Protein AF-A0A349HFU6-F1 (afdb_monomer)

Solvent-accessible surface area (backbone atoms only — not comparable to full-atom values): 7652 Å² total; per-residue (Å²): 133,83,81,82,82,76,76,79,71,79,72,89,73,84,76,86,57,54,74,52,73,54,74,41,60,49,46,79,78,42,52,59,56,52,45,55,50,49,50,52,54,24,64,76,69,73,50,53,70,67,56,45,52,54,49,45,56,55,49,50,55,52,50,48,48,42,47,74,70,44,51,94,51,89,80,37,52,36,44,35,37,41,36,44,41,98,92,43,79,47,77,48,78,46,66,88,55,70,88,82,58,81,87,73,54,78,78,76,70,79,84,54,56,83,90,69,49,72,91,124

Nearest PDB structures (foldseek):
  1th8-assembly1_A-2  TM=8.925E-01  e=1.797E-03  Geobacillus stearothermophilus
  1thn-assembly1_A  TM=8.818E-01  e=4.926E-03  Geobacillus stearothermophilus
  8jzt-assembly1_B  TM=8.058E-01  e=5.587E-03  Mycobacterium tuberculosis H37Rv
  6m36-assembly1_G  TM=8.473E-01  e=3.262E-02  Bacillus subtilis subsp. subtilis str. 168
  6m36-assembly2_M  TM=8.254E-01  e=5.401E-02  Bacillus subtilis subsp. subtilis str. 168

Mean predicted aligned error: 11.61 Å

Radius of gyration: 21.09 Å; Cα contacts (8 Å, |Δi|>4): 109; chains: 1; bounding box: 76×38×37 Å

pLDDT: mean 79.81, std 18.59, range [36.44, 97.31]

Secondary structure (DSSP, 8-state):
--------PPP----PPEEEEEEEES-GGGHHHHHHHHHHHHHHTT--HHHHHHHHHHHHHHHHHIIIII-SSTT-EEEEEEEEETTEEEEEEEESS----GGGSPPP-TTS-TTTSPP-

Sequence (120 aa):
MEDKVLVNNPVPQVEGGVKSSFTLNSDISELKVLAEKIESFGSENGISDKTVFELNLVLDELFTNLVSYGCQSDKHKFDLVMELKAGVLTIWIEDDGKEFNPLDAPEPDTACECTERKVG

Structure (mmCIF, N/CA/C/O backbone):
data_AF-A0A349HFU6-F1
#
_entry.id   AF-A0A349HFU6-F1
#
loop_
_atom_site.group_PDB
_atom_site.id
_atom_site.type_symbol
_atom_site.label_atom_id
_atom_site.label_alt_id
_atom_site.label_comp_id
_atom_site.label_asym_id
_atom_site.label_entity_id
_atom_site.label_seq_id
_atom_site.pdbx_PDB_ins_code
_atom_site.Cartn_x
_atom_site.Cartn_y
_atom_site.Cartn_z
_atom_site.occupancy
_atom_site.B_iso_or_equiv
_atom_site.auth_seq_id
_atom_site.auth_comp_id
_atom_site.auth_asym_id
_atom_site.auth_atom_id
_atom_site.pdbx_PDB_model_num
ATOM 1 N N . MET A 1 1 ? -58.340 11.405 -12.811 1.00 39.19 1 MET A N 1
ATOM 2 C CA . MET A 1 1 ? -57.162 10.803 -13.453 1.00 39.19 1 MET A CA 1
ATOM 3 C C . MET A 1 1 ? -56.040 11.803 -13.264 1.00 39.19 1 MET A C 1
ATOM 5 O O . MET A 1 1 ? -55.996 12.781 -13.991 1.00 39.19 1 MET A O 1
ATOM 9 N N . GLU A 1 2 ? -55.424 11.860 -12.080 1.00 41.31 2 GLU A N 1
ATOM 10 C CA . GLU A 1 2 ? -54.393 10.908 -11.596 1.00 41.31 2 GLU A CA 1
ATOM 11 C C . GLU A 1 2 ? -53.214 10.944 -12.582 1.00 41.31 2 GLU A C 1
ATOM 13 O O . GLU A 1 2 ? -53.415 10.731 -13.768 1.00 41.31 2 GLU A O 1
ATOM 18 N N . ASP A 1 3 ? -52.026 11.412 -12.203 1.00 36.44 3 ASP A N 1
ATOM 19 C CA . ASP A 1 3 ? -51.246 10.856 -11.102 1.00 36.44 3 ASP A CA 1
ATOM 20 C C . ASP A 1 3 ? -50.536 11.901 -10.230 1.00 36.44 3 ASP A C 1
ATOM 22 O O . ASP A 1 3 ? -49.877 12.832 -10.697 1.00 36.44 3 ASP A O 1
ATOM 26 N N . LYS A 1 4 ? -50.648 11.701 -8.912 1.00 40.91 4 LYS A N 1
ATOM 27 C CA . LYS A 1 4 ? -49.782 12.331 -7.916 1.00 40.91 4 LYS A CA 1
ATOM 28 C C . LYS A 1 4 ? -48.378 11.761 -8.099 1.00 40.91 4 LYS A C 1
ATOM 30 O O . LYS A 1 4 ? -48.159 10.579 -7.857 1.00 40.91 4 LYS A O 1
ATOM 35 N N . VAL A 1 5 ? -47.433 12.616 -8.478 1.00 39.34 5 VAL A N 1
ATOM 36 C CA . VAL A 1 5 ? -46.002 12.311 -8.435 1.00 39.34 5 VAL A CA 1
ATOM 37 C C . VAL A 1 5 ? -45.642 11.987 -6.986 1.00 39.34 5 VAL A C 1
ATOM 39 O O . VAL A 1 5 ? -45.621 12.867 -6.124 1.00 39.34 5 VAL A O 1
ATOM 42 N N . LEU A 1 6 ? -45.411 10.706 -6.708 1.00 41.75 6 LEU A N 1
ATOM 43 C CA . LEU A 1 6 ? -44.781 10.259 -5.477 1.00 41.75 6 LEU A CA 1
ATOM 44 C C . LEU A 1 6 ? -43.351 10.800 -5.499 1.00 41.75 6 LEU A C 1
ATOM 46 O O . LEU A 1 6 ? -42.479 10.284 -6.193 1.00 41.75 6 LEU A O 1
ATOM 50 N N . VAL A 1 7 ? -43.134 11.892 -4.768 1.00 43.03 7 VAL A N 1
ATOM 51 C CA . VAL A 1 7 ? -41.800 12.326 -4.367 1.00 43.03 7 VAL A CA 1
ATOM 52 C C . VAL A 1 7 ? -41.230 11.174 -3.551 1.00 43.03 7 VAL A C 1
ATOM 54 O O . VAL A 1 7 ? -41.654 10.942 -2.419 1.00 43.03 7 VAL A O 1
ATOM 57 N N . ASN A 1 8 ? -40.327 10.408 -4.163 1.00 42.16 8 ASN A N 1
ATOM 58 C CA . ASN A 1 8 ? -39.534 9.406 -3.472 1.00 42.16 8 ASN A CA 1
ATOM 59 C C . ASN A 1 8 ? -38.699 10.138 -2.427 1.00 42.16 8 ASN A C 1
ATOM 61 O O . ASN A 1 8 ? -37.633 10.679 -2.713 1.00 42.16 8 ASN A O 1
ATOM 65 N N . ASN A 1 9 ? -39.245 10.192 -1.218 1.00 41.00 9 ASN A N 1
ATOM 66 C CA . ASN A 1 9 ? -38.521 10.581 -0.031 1.00 41.00 9 ASN A CA 1
ATOM 67 C C . ASN A 1 9 ? -37.341 9.604 0.076 1.00 41.00 9 ASN A C 1
ATOM 69 O O . ASN A 1 9 ? -37.586 8.391 0.075 1.00 41.00 9 ASN A O 1
ATOM 73 N N . PRO A 1 10 ? -36.083 10.069 0.104 1.00 40.41 10 PRO A N 1
ATOM 74 C CA . PRO A 1 10 ? -34.970 9.160 0.284 1.00 40.41 10 PRO A CA 1
ATOM 75 C C . PRO A 1 10 ? -35.171 8.437 1.618 1.00 40.41 10 PRO A C 1
ATOM 77 O O . PRO A 1 10 ? -35.241 9.054 2.681 1.00 40.41 10 PRO A O 1
ATOM 80 N N . VAL A 1 11 ? -35.323 7.114 1.531 1.00 39.41 11 VAL A N 1
ATOM 81 C CA . VAL A 1 11 ? -35.194 6.187 2.659 1.00 39.41 11 VAL A CA 1
ATOM 82 C C . VAL A 1 11 ? -33.904 6.563 3.398 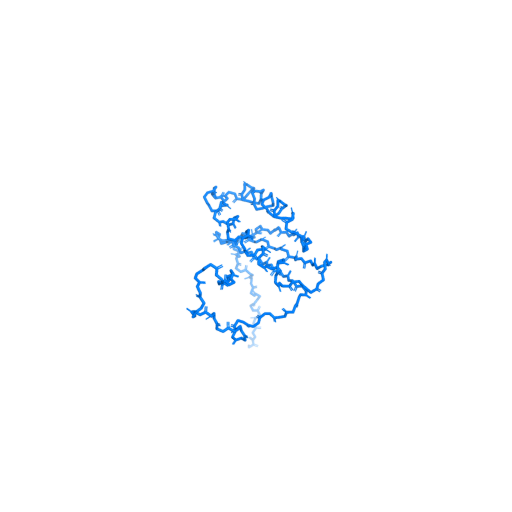1.00 39.41 11 VAL A C 1
ATOM 84 O O . VAL A 1 11 ? -32.913 6.824 2.711 1.00 39.41 11 VAL A O 1
ATOM 87 N N . PRO A 1 12 ? -33.878 6.637 4.742 1.00 41.72 12 PRO A N 1
ATOM 88 C CA . PRO A 1 12 ? -32.670 7.007 5.469 1.00 41.72 12 PRO A CA 1
ATOM 89 C C . PRO A 1 12 ? -31.581 5.968 5.172 1.00 41.72 12 PRO A C 1
ATOM 91 O O . PRO A 1 12 ? -31.617 4.847 5.672 1.00 41.72 12 PRO A O 1
ATOM 94 N N . GLN A 1 13 ? -30.656 6.329 4.284 1.00 46.50 13 GLN A N 1
ATOM 95 C CA . GLN A 1 13 ? -29.469 5.548 3.966 1.00 46.50 13 GLN A CA 1
ATOM 96 C C . GLN A 1 13 ? -28.530 5.687 5.165 1.00 46.50 13 GLN A C 1
ATOM 98 O O . GLN A 1 13 ? -28.180 6.802 5.549 1.00 46.50 13 GLN A O 1
ATOM 103 N N . VAL A 1 14 ? -28.167 4.572 5.788 1.00 49.75 14 VAL A N 1
ATOM 104 C CA . VAL A 1 14 ? -27.274 4.553 6.950 1.00 49.75 14 VAL A CA 1
ATOM 105 C C . VAL A 1 14 ? -25.876 5.050 6.533 1.00 49.75 14 VAL A C 1
ATOM 107 O O . VAL A 1 14 ? -25.201 4.397 5.747 1.00 49.75 14 VAL A O 1
ATOM 110 N N . GLU A 1 15 ? -25.550 6.255 7.011 1.00 54.00 15 GLU A N 1
ATOM 111 C CA . GLU A 1 15 ? -24.274 6.860 7.449 1.00 54.00 15 GLU A CA 1
ATOM 112 C C . GLU A 1 15 ? -22.946 6.580 6.698 1.00 54.00 15 GLU A C 1
ATOM 114 O O . GLU A 1 15 ? -22.570 5.457 6.376 1.00 54.00 15 GLU A O 1
ATOM 119 N N . GLY A 1 16 ? -22.221 7.674 6.421 1.00 68.81 16 GLY A N 1
ATOM 120 C CA . GLY A 1 16 ? -21.064 7.762 5.526 1.00 68.81 16 GLY A CA 1
ATOM 121 C C . GLY A 1 16 ? -19.806 7.024 5.990 1.00 68.81 16 GLY A C 1
ATOM 122 O O . GLY A 1 16 ? -19.455 7.036 7.164 1.00 68.81 16 GLY A O 1
ATOM 123 N N . GLY A 1 17 ? -19.113 6.406 5.028 1.00 84.38 17 GLY A N 1
ATOM 124 C CA . GLY A 1 17 ? -17.787 5.824 5.232 1.00 84.38 17 GLY A CA 1
ATOM 125 C C . GLY A 1 17 ? -16.700 6.890 5.369 1.00 84.38 17 GLY A C 1
ATOM 126 O O . GLY A 1 17 ? -16.888 8.041 4.965 1.00 84.38 17 GLY A O 1
ATOM 127 N N . VAL A 1 18 ? -15.558 6.498 5.931 1.00 95.69 18 VAL A N 1
ATOM 128 C CA . VAL A 1 18 ? -14.391 7.373 6.096 1.00 95.69 18 VAL A CA 1
ATOM 129 C C . VAL A 1 18 ? -13.425 7.119 4.949 1.00 95.69 18 VAL A C 1
ATOM 131 O O . VAL A 1 18 ? -13.157 5.967 4.607 1.00 95.69 18 VAL A O 1
ATOM 134 N N . LYS A 1 19 ? -12.918 8.193 4.340 1.00 96.38 19 LYS A N 1
ATOM 135 C CA . LYS A 1 19 ? -12.037 8.132 3.173 1.00 96.38 19 LYS A CA 1
ATOM 136 C C . LYS A 1 19 ? -10.759 8.924 3.418 1.00 96.38 19 LYS A C 1
ATOM 138 O O . LYS A 1 19 ? -10.817 10.033 3.942 1.00 96.38 19 LYS A O 1
ATOM 143 N N . SER A 1 20 ? -9.627 8.375 2.993 1.00 96.31 20 SER A N 1
ATOM 144 C CA . SER A 1 20 ? -8.324 9.045 2.977 1.00 96.31 20 SER A CA 1
ATOM 145 C C . SER A 1 20 ? -7.653 8.828 1.624 1.00 96.31 20 SER A C 1
ATOM 147 O O . SER A 1 20 ? -7.843 7.783 1.002 1.00 96.31 20 SER A O 1
ATOM 149 N N . SER A 1 21 ? -6.897 9.813 1.147 1.00 97.00 21 SER A N 1
ATOM 150 C CA . SER A 1 21 ? -6.160 9.721 -0.114 1.00 97.00 21 SER A CA 1
ATOM 151 C C . SER A 1 21 ? -4.801 10.394 -0.010 1.00 97.00 21 SER A C 1
ATOM 153 O O . SER A 1 21 ? -4.667 11.429 0.650 1.00 97.00 21 SER A O 1
ATOM 155 N N . PHE A 1 22 ? -3.805 9.822 -0.675 1.00 96.50 22 PHE A N 1
ATOM 156 C CA . PHE A 1 22 ? -2.441 10.338 -0.726 1.00 96.50 22 PHE A CA 1
ATOM 157 C C . PHE A 1 22 ? -1.730 9.824 -1.980 1.00 96.50 22 PHE A C 1
ATOM 159 O O . PHE A 1 22 ? -2.170 8.857 -2.590 1.00 96.50 22 PHE A O 1
ATOM 166 N N . THR A 1 23 ? -0.629 10.474 -2.344 1.00 95.56 23 THR A N 1
ATOM 167 C CA . THR A 1 23 ? 0.176 10.118 -3.517 1.00 95.56 23 THR A CA 1
ATOM 168 C C . THR A 1 23 ? 1.567 9.704 -3.060 1.00 95.56 23 THR A C 1
ATOM 170 O O . THR A 1 23 ? 2.137 10.361 -2.184 1.00 95.56 23 THR A O 1
ATOM 173 N N . LEU A 1 24 ? 2.118 8.657 -3.671 1.00 94.38 24 LEU A N 1
ATOM 174 C CA . LEU A 1 24 ? 3.498 8.209 -3.485 1.00 94.38 24 LEU A CA 1
ATOM 175 C C . LEU A 1 24 ? 4.270 8.335 -4.799 1.00 94.38 24 LEU A C 1
ATOM 177 O O . LEU A 1 24 ? 3.701 8.207 -5.883 1.00 94.38 24 LEU A O 1
ATOM 181 N N . ASN A 1 25 ? 5.572 8.589 -4.710 1.00 92.94 25 ASN A N 1
ATOM 182 C CA . ASN A 1 25 ? 6.454 8.511 -5.872 1.00 92.94 25 ASN A CA 1
ATOM 183 C C . ASN A 1 25 ? 6.829 7.048 -6.152 1.00 92.94 25 ASN A C 1
ATOM 185 O O . ASN A 1 25 ? 6.740 6.195 -5.271 1.00 92.94 25 ASN A O 1
ATOM 189 N N . SER A 1 26 ? 7.294 6.758 -7.364 1.00 89.50 26 SER A N 1
ATOM 190 C CA . SER A 1 26 ? 7.851 5.456 -7.735 1.00 89.50 26 SER A CA 1
ATOM 191 C C . SER A 1 26 ? 9.238 5.214 -7.129 1.00 89.50 26 SER A C 1
ATOM 193 O O . SER A 1 26 ? 10.230 5.091 -7.847 1.00 89.50 26 SER A O 1
ATOM 195 N N . ASP A 1 27 ? 9.316 5.198 -5.802 1.00 91.25 27 ASP A N 1
ATOM 196 C CA . ASP A 1 27 ? 10.534 4.984 -5.028 1.00 91.25 27 ASP A CA 1
ATOM 197 C C . ASP A 1 27 ? 10.227 4.033 -3.867 1.00 91.25 27 ASP A C 1
ATOM 199 O O . ASP A 1 27 ? 9.296 4.251 -3.098 1.00 91.25 27 ASP A O 1
ATOM 203 N N . ILE A 1 28 ? 11.035 2.982 -3.715 1.00 90.69 28 ILE A N 1
ATOM 204 C CA . ILE A 1 28 ? 10.920 1.995 -2.631 1.00 90.69 28 ILE A CA 1
ATOM 205 C C . ILE A 1 28 ? 10.988 2.674 -1.252 1.00 90.69 28 ILE A C 1
ATOM 207 O O . ILE A 1 28 ? 10.387 2.194 -0.293 1.00 90.69 28 ILE A O 1
ATOM 211 N N . SER A 1 29 ? 11.665 3.820 -1.126 1.00 94.00 29 SER A N 1
ATOM 212 C CA . SER A 1 29 ? 11.708 4.573 0.133 1.00 94.00 29 SER A CA 1
ATOM 213 C C . SER A 1 29 ? 10.331 5.080 0.600 1.00 94.00 29 SER A C 1
ATOM 215 O O . SER A 1 29 ? 10.132 5.287 1.802 1.00 94.00 29 SER A O 1
ATOM 217 N N . GLU A 1 30 ? 9.354 5.191 -0.308 1.00 95.31 30 GLU A N 1
ATOM 218 C CA . GLU A 1 30 ? 7.967 5.587 -0.019 1.00 95.31 30 GLU A CA 1
ATOM 219 C C . GLU A 1 30 ? 7.169 4.500 0.723 1.00 95.31 30 GLU A C 1
ATOM 221 O O . GLU A 1 30 ? 6.122 4.798 1.298 1.00 95.31 30 GLU A O 1
ATOM 226 N N . LEU A 1 31 ? 7.680 3.265 0.823 1.00 93.62 31 LEU A N 1
ATOM 227 C CA . LEU A 1 31 ? 7.082 2.204 1.649 1.00 93.62 31 LEU A CA 1
ATOM 228 C C . LEU A 1 31 ? 6.920 2.622 3.112 1.00 93.62 31 LEU A C 1
ATOM 230 O O . LEU A 1 31 ? 5.941 2.269 3.769 1.00 93.62 31 LEU A O 1
ATOM 234 N N . LYS A 1 32 ? 7.852 3.435 3.620 1.00 95.62 32 LYS A N 1
ATOM 235 C CA . LYS A 1 32 ? 7.746 3.981 4.974 1.00 95.62 32 LYS A CA 1
ATOM 236 C C . LYS A 1 32 ? 6.533 4.904 5.109 1.00 95.62 32 LYS A C 1
ATOM 238 O O . LYS A 1 32 ? 5.813 4.832 6.099 1.00 95.62 32 LYS A O 1
ATOM 243 N N . VAL A 1 33 ? 6.298 5.748 4.106 1.00 96.56 33 VAL A N 1
ATOM 244 C CA . VAL A 1 33 ? 5.154 6.668 4.076 1.00 96.56 33 VAL A CA 1
ATOM 245 C C . VAL A 1 33 ? 3.851 5.882 3.944 1.00 96.56 33 VAL A C 1
ATOM 247 O O . VAL A 1 33 ? 2.886 6.185 4.643 1.00 96.56 33 VAL A O 1
ATOM 250 N N . LEU A 1 34 ? 3.829 4.846 3.100 1.00 95.75 34 LEU A N 1
ATOM 251 C CA . LEU A 1 34 ? 2.694 3.936 2.955 1.00 95.75 34 LEU A CA 1
ATOM 252 C C . LEU A 1 34 ? 2.304 3.302 4.297 1.00 95.75 34 LEU A C 1
ATOM 254 O O . LEU A 1 34 ? 1.149 3.418 4.712 1.00 95.75 34 LEU A O 1
ATOM 258 N N . ALA A 1 35 ? 3.271 2.708 5.001 1.00 95.69 35 ALA A N 1
ATOM 259 C CA . ALA A 1 35 ? 3.047 2.080 6.300 1.00 95.69 35 ALA A CA 1
ATOM 260 C C . ALA A 1 35 ? 2.512 3.078 7.339 1.00 95.69 35 ALA A C 1
ATOM 262 O O . ALA A 1 35 ? 1.487 2.823 7.972 1.00 95.69 35 ALA A O 1
ATOM 263 N N . GLU A 1 36 ? 3.128 4.262 7.447 1.00 97.12 36 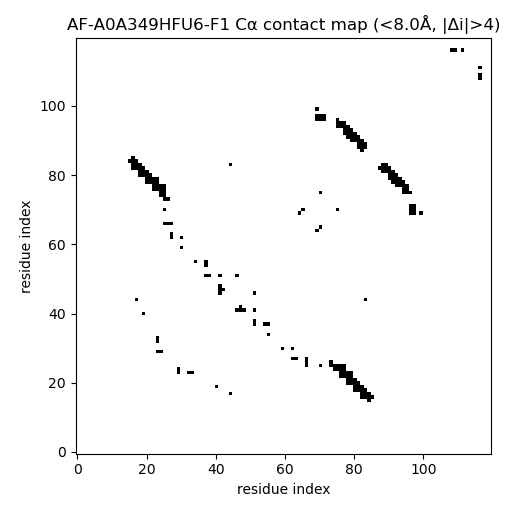GLU A N 1
ATOM 264 C CA . GLU A 1 36 ? 2.680 5.324 8.361 1.00 97.12 36 GLU A CA 1
ATOM 265 C C . GLU A 1 36 ? 1.228 5.761 8.074 1.00 97.12 36 GLU A C 1
ATOM 267 O O . GLU A 1 36 ? 0.451 6.026 9.000 1.00 97.12 36 GLU A O 1
ATOM 272 N N . LYS A 1 37 ? 0.824 5.818 6.795 1.00 97.31 37 LYS A N 1
ATOM 273 C CA . LYS A 1 37 ? -0.550 6.162 6.391 1.00 97.31 37 LYS A CA 1
ATOM 274 C C . LYS A 1 37 ? -1.557 5.073 6.744 1.00 97.31 37 LYS A C 1
ATOM 276 O O . LYS A 1 37 ? -2.646 5.411 7.212 1.00 97.31 37 LYS A O 1
ATOM 281 N N . ILE A 1 38 ? -1.208 3.802 6.546 1.00 95.88 38 ILE A N 1
ATOM 282 C CA . ILE A 1 38 ? -2.070 2.657 6.879 1.00 95.88 38 ILE A CA 1
ATOM 283 C C . ILE A 1 38 ? -2.246 2.549 8.395 1.00 95.88 38 ILE A C 1
ATOM 285 O O . ILE A 1 38 ? -3.369 2.390 8.869 1.00 95.88 38 ILE A O 1
ATOM 289 N N . GLU A 1 39 ? -1.163 2.694 9.160 1.00 96.50 39 GLU A N 1
ATOM 290 C CA . GLU A 1 39 ? -1.195 2.669 10.625 1.00 96.50 39 GLU A CA 1
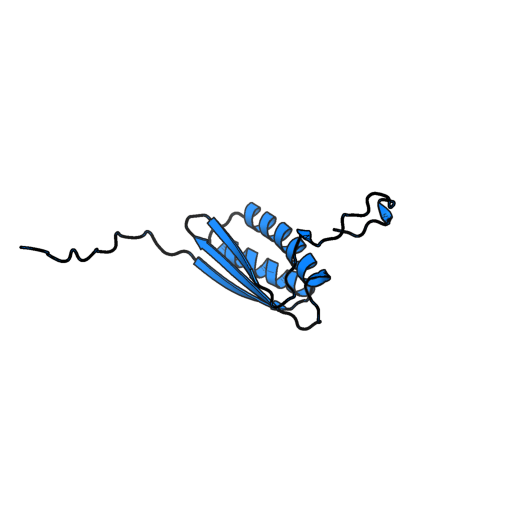ATOM 291 C C . GLU A 1 39 ? -2.058 3.800 11.189 1.00 96.50 39 GLU A C 1
ATOM 293 O O . GLU A 1 39 ? -2.938 3.555 12.017 1.00 96.50 39 GLU A O 1
ATOM 298 N N . SER A 1 40 ? -1.864 5.027 10.691 1.00 97.06 40 SER A N 1
ATOM 299 C CA . SER A 1 40 ? -2.662 6.186 11.110 1.00 97.06 40 SER A CA 1
ATOM 300 C C . SER A 1 40 ? -4.144 5.975 10.796 1.00 97.06 40 SER A C 1
ATOM 302 O O . SER A 1 40 ? -4.993 6.115 11.674 1.00 97.06 40 SER A O 1
ATOM 304 N N . PHE A 1 41 ? -4.462 5.553 9.567 1.00 96.62 41 PHE A N 1
ATOM 305 C CA . PHE A 1 41 ? -5.841 5.291 9.160 1.00 96.62 41 PHE A CA 1
ATOM 306 C C . PHE A 1 41 ? -6.475 4.156 9.973 1.00 96.62 41 PHE A C 1
ATOM 308 O O . PHE A 1 41 ? -7.632 4.259 10.380 1.00 96.62 41 PHE A O 1
ATOM 315 N N . GLY A 1 42 ? -5.728 3.087 10.246 1.00 95.88 42 GLY A N 1
ATOM 316 C CA . GLY A 1 42 ? -6.198 1.971 11.054 1.00 95.88 42 GLY A CA 1
ATOM 317 C C . GLY A 1 42 ? -6.509 2.382 12.490 1.00 95.88 42 GLY A C 1
ATOM 318 O O . GLY A 1 42 ? -7.606 2.107 12.980 1.00 95.88 42 GLY A O 1
ATOM 319 N N . SER A 1 43 ? -5.587 3.110 13.128 1.00 95.94 43 SER A N 1
ATOM 320 C CA . SER A 1 43 ? -5.755 3.607 14.496 1.00 95.94 43 SER A CA 1
ATOM 321 C C . SER A 1 43 ? -6.928 4.581 14.623 1.00 95.94 43 SER A C 1
ATOM 323 O O . SER A 1 43 ? -7.670 4.514 15.601 1.00 95.94 43 SER A O 1
ATOM 325 N N . GLU A 1 44 ? -7.108 5.490 13.662 1.00 96.06 44 GLU A N 1
ATOM 326 C CA . GLU A 1 44 ? -8.184 6.492 13.684 1.00 96.06 44 GLU A CA 1
ATOM 327 C C . GLU A 1 44 ? -9.575 5.875 13.500 1.00 96.06 44 GLU A C 1
ATOM 329 O O . GLU A 1 44 ? -10.563 6.409 14.004 1.00 96.06 44 GLU A O 1
ATOM 334 N N . ASN A 1 45 ? -9.656 4.739 12.803 1.00 95.75 45 ASN A N 1
ATOM 335 C CA . ASN A 1 45 ? -10.919 4.116 12.406 1.00 95.75 45 ASN A CA 1
ATOM 336 C C . ASN A 1 45 ? -11.203 2.778 13.114 1.00 95.75 45 ASN A C 1
ATOM 338 O O . ASN A 1 45 ? -12.149 2.077 12.753 1.00 95.75 45 ASN A O 1
ATOM 342 N N . GLY A 1 46 ? -10.411 2.420 14.132 1.00 94.94 46 GLY A N 1
ATOM 343 C CA . GLY A 1 46 ? -10.637 1.228 14.957 1.00 94.94 46 GLY A CA 1
ATOM 344 C C . GLY A 1 46 ? -10.387 -0.101 14.237 1.00 94.94 46 GLY A C 1
ATOM 345 O O . GLY A 1 46 ? -11.009 -1.111 14.572 1.00 94.94 46 GLY A O 1
ATOM 346 N N . ILE A 1 47 ? -9.498 -0.112 13.243 1.00 95.81 47 ILE A N 1
ATOM 347 C CA . ILE A 1 47 ? -9.055 -1.337 12.569 1.00 95.81 47 ILE A CA 1
ATOM 348 C C . ILE A 1 47 ? -8.092 -2.079 13.500 1.00 95.81 47 ILE A C 1
ATOM 350 O O . ILE A 1 47 ? -7.239 -1.470 14.136 1.00 95.81 47 ILE A O 1
ATOM 354 N N . SER A 1 48 ? -8.229 -3.404 13.596 1.00 96.31 48 SER A N 1
ATOM 355 C CA . SER A 1 48 ? -7.37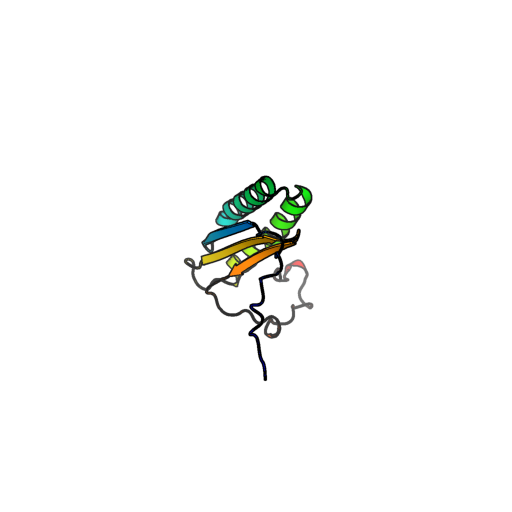6 -4.199 14.485 1.00 96.31 48 SER A CA 1
ATOM 356 C C . SER A 1 48 ? -5.907 -4.179 14.049 1.00 96.31 48 SER A C 1
ATOM 358 O O . SER A 1 48 ? -5.625 -4.262 12.853 1.00 96.31 48 SER A O 1
ATOM 360 N N . ASP A 1 49 ? -4.979 -4.188 15.011 1.00 95.44 49 ASP A N 1
ATOM 361 C CA . ASP A 1 49 ? -3.530 -4.241 14.750 1.00 95.44 49 ASP A CA 1
ATOM 362 C C . ASP A 1 49 ? -3.141 -5.418 13.848 1.00 95.44 49 ASP A C 1
ATOM 364 O O . ASP A 1 49 ? -2.272 -5.298 12.989 1.00 95.44 49 ASP A O 1
ATOM 368 N N . LYS A 1 50 ? -3.826 -6.560 14.002 1.00 95.94 50 LYS A N 1
ATOM 369 C CA . LYS A 1 50 ? -3.632 -7.729 13.141 1.00 95.94 50 LYS A CA 1
ATOM 370 C C . LYS A 1 50 ? -3.964 -7.407 11.681 1.00 95.94 50 LYS A C 1
ATOM 372 O O . LYS A 1 50 ? -3.182 -7.735 10.797 1.00 95.94 50 LYS A O 1
ATOM 377 N N . THR A 1 51 ? -5.108 -6.773 11.433 1.00 93.81 51 THR A N 1
ATOM 378 C CA . THR A 1 51 ? -5.529 -6.383 10.080 1.00 93.81 51 THR A CA 1
ATOM 379 C C . THR A 1 51 ? -4.599 -5.321 9.500 1.00 93.81 51 THR A C 1
ATOM 381 O O . THR A 1 51 ? -4.218 -5.432 8.343 1.00 93.81 51 THR A O 1
ATOM 384 N N . VAL A 1 52 ? -4.187 -4.327 10.294 1.00 96.12 52 VAL A N 1
ATOM 385 C CA . VAL A 1 52 ? -3.198 -3.312 9.879 1.00 96.12 52 VAL A CA 1
ATOM 386 C C . VAL A 1 52 ? -1.877 -3.971 9.473 1.00 96.12 52 VAL A C 1
ATOM 388 O O . VAL A 1 52 ? -1.334 -3.660 8.416 1.00 96.12 52 VAL A O 1
ATOM 391 N N . PHE A 1 53 ? -1.390 -4.928 10.264 1.00 95.06 53 PHE A N 1
ATOM 392 C CA . PHE A 1 53 ? -0.181 -5.688 9.952 1.00 95.06 53 PHE A CA 1
ATOM 393 C C . PHE A 1 53 ? -0.310 -6.501 8.653 1.00 95.06 53 PHE A C 1
ATOM 395 O O . PHE A 1 53 ? 0.578 -6.448 7.805 1.00 95.06 53 PHE A O 1
ATOM 402 N N . GLU A 1 54 ? -1.417 -7.228 8.475 1.00 95.31 54 GLU A N 1
ATOM 403 C CA . GLU A 1 54 ? -1.683 -8.003 7.254 1.00 95.31 54 GLU A CA 1
ATOM 404 C C . GLU A 1 54 ? -1.763 -7.097 6.012 1.00 95.31 54 GLU A C 1
ATOM 406 O O . GLU A 1 54 ? -1.219 -7.445 4.966 1.00 95.31 54 GLU A O 1
ATOM 411 N N . LEU A 1 55 ? -2.379 -5.915 6.134 1.00 93.62 55 LEU A N 1
ATOM 412 C CA . LEU A 1 55 ? -2.431 -4.917 5.062 1.00 93.62 55 LEU A CA 1
ATOM 413 C C . LEU A 1 55 ? -1.045 -4.386 4.709 1.00 93.62 55 LEU A C 1
ATOM 415 O O . LEU A 1 55 ? -0.716 -4.331 3.529 1.00 93.62 55 LEU A O 1
ATOM 419 N N . ASN A 1 56 ? -0.233 -4.036 5.710 1.00 94.31 56 ASN A N 1
ATOM 420 C CA . ASN A 1 56 ? 1.138 -3.585 5.485 1.00 94.31 56 ASN A CA 1
ATOM 421 C C . ASN A 1 56 ? 1.947 -4.639 4.722 1.00 94.31 56 ASN A C 1
ATOM 423 O O . ASN A 1 56 ? 2.611 -4.288 3.759 1.00 94.31 56 ASN A O 1
ATOM 427 N N . LEU A 1 57 ? 1.838 -5.924 5.078 1.00 93.62 57 LEU A N 1
ATOM 428 C CA . LEU A 1 57 ? 2.562 -6.993 4.382 1.00 93.62 57 LEU A CA 1
ATOM 429 C C . LEU A 1 57 ? 2.149 -7.127 2.908 1.00 93.62 57 LEU A C 1
ATOM 431 O O . LEU A 1 57 ? 3.001 -7.247 2.031 1.00 93.62 57 LEU A O 1
ATOM 435 N N . VAL A 1 58 ? 0.843 -7.120 2.628 1.00 92.62 58 VAL A N 1
ATOM 436 C CA . VAL A 1 58 ? 0.335 -7.263 1.252 1.00 92.62 58 VAL A CA 1
ATOM 437 C C . VAL A 1 58 ? 0.685 -6.039 0.407 1.00 92.62 58 VAL A C 1
ATOM 439 O O . VAL A 1 58 ? 1.042 -6.177 -0.761 1.00 92.62 58 VAL A O 1
ATOM 442 N N . LEU A 1 59 ? 0.583 -4.843 0.987 1.00 92.56 59 LEU A N 1
ATOM 443 C CA . LEU A 1 59 ? 0.853 -3.593 0.286 1.00 92.56 59 LEU A CA 1
ATOM 444 C C . LEU A 1 59 ? 2.350 -3.332 0.096 1.00 92.56 59 LEU A C 1
ATOM 446 O O . LEU A 1 59 ? 2.705 -2.734 -0.911 1.00 92.56 59 LEU A O 1
ATOM 450 N N . ASP A 1 60 ? 3.210 -3.816 0.993 1.00 91.88 60 ASP A N 1
ATOM 451 C CA . ASP A 1 60 ? 4.672 -3.767 0.853 1.00 91.88 60 ASP A CA 1
ATOM 452 C C . ASP A 1 60 ? 5.135 -4.528 -0.398 1.00 91.88 60 ASP A C 1
ATOM 454 O O . ASP A 1 60 ? 5.809 -3.978 -1.273 1.00 91.88 60 ASP A O 1
ATOM 458 N N . GLU A 1 61 ? 4.668 -5.769 -0.546 1.00 90.00 61 GLU A N 1
ATOM 459 C CA . GLU A 1 61 ? 4.965 -6.603 -1.711 1.00 90.00 61 GLU A CA 1
ATOM 460 C C . GLU A 1 61 ? 4.344 -6.029 -2.993 1.00 90.00 61 GLU A C 1
ATOM 462 O O . GLU A 1 61 ? 5.008 -5.907 -4.025 1.00 90.00 61 GLU A O 1
ATOM 467 N N . LEU A 1 62 ? 3.066 -5.636 -2.942 1.00 89.50 62 LEU A N 1
ATOM 468 C CA . LEU A 1 62 ? 2.374 -5.101 -4.112 1.00 89.50 62 LEU A CA 1
ATOM 469 C C . LEU A 1 62 ? 3.007 -3.787 -4.591 1.00 89.50 62 LEU A C 1
ATOM 471 O O . LEU A 1 62 ? 3.257 -3.635 -5.784 1.00 89.50 62 LEU A O 1
ATOM 475 N N . PHE A 1 63 ? 3.327 -2.865 -3.681 1.00 89.94 63 PHE A N 1
ATOM 476 C CA . PHE A 1 63 ? 3.978 -1.603 -4.030 1.00 89.94 63 PHE A CA 1
ATOM 477 C C . PHE A 1 63 ? 5.407 -1.818 -4.539 1.00 89.94 63 PHE A C 1
ATOM 479 O O . PHE A 1 63 ? 5.794 -1.212 -5.537 1.00 89.94 63 PHE A O 1
ATOM 486 N N . THR A 1 64 ? 6.173 -2.732 -3.934 1.00 88.75 64 THR A N 1
ATOM 487 C CA . THR A 1 64 ? 7.509 -3.104 -4.429 1.00 88.75 64 THR A CA 1
ATOM 488 C C . THR A 1 64 ? 7.449 -3.625 -5.862 1.00 88.75 64 THR A C 1
ATOM 490 O O . THR A 1 64 ? 8.267 -3.227 -6.696 1.00 88.75 64 THR A O 1
ATOM 493 N N . ASN A 1 65 ? 6.457 -4.459 -6.181 1.00 84.88 65 ASN A N 1
ATOM 494 C CA . ASN A 1 65 ? 6.252 -4.966 -7.535 1.00 84.88 65 ASN A CA 1
ATOM 495 C C . ASN A 1 65 ? 5.859 -3.859 -8.523 1.00 84.88 65 ASN A C 1
ATOM 497 O O . ASN A 1 65 ? 6.409 -3.800 -9.626 1.00 84.88 65 ASN A O 1
ATOM 501 N N . LEU A 1 66 ? 4.974 -2.940 -8.125 1.00 85.38 66 LEU A N 1
ATOM 502 C CA . LEU A 1 66 ? 4.604 -1.782 -8.945 1.00 85.38 66 LEU A CA 1
ATOM 503 C C . LEU A 1 66 ? 5.807 -0.869 -9.234 1.00 85.38 66 LEU A C 1
ATOM 505 O O . LEU A 1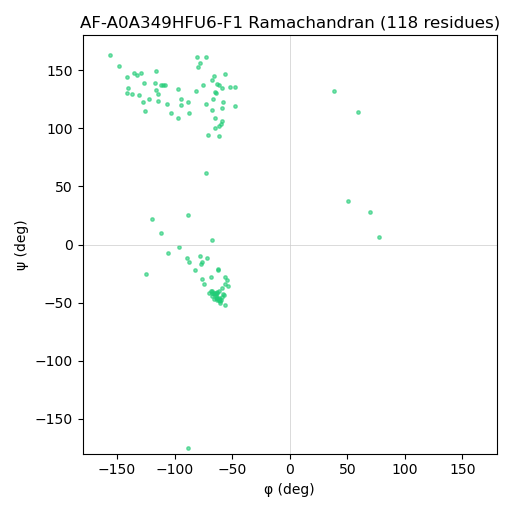 66 ? 6.043 -0.506 -10.387 1.00 85.38 66 LEU A O 1
ATOM 509 N N . VAL A 1 67 ? 6.620 -0.549 -8.223 1.00 86.12 67 VAL A N 1
ATOM 510 C CA . VAL A 1 67 ? 7.833 0.270 -8.398 1.00 86.12 67 VAL A CA 1
ATOM 511 C C . VAL A 1 67 ? 8.872 -0.447 -9.267 1.00 86.12 67 VAL A C 1
ATOM 513 O O . VAL A 1 67 ? 9.471 0.174 -10.142 1.00 86.12 67 VAL A O 1
ATOM 516 N N . SER A 1 68 ? 9.068 -1.752 -9.060 1.00 82.62 68 SER A N 1
ATOM 517 C CA . SER A 1 68 ? 10.114 -2.528 -9.745 1.00 82.62 68 SER A CA 1
ATOM 518 C C . SER A 1 68 ? 9.797 -2.831 -11.209 1.00 82.62 68 SER A C 1
ATOM 520 O O . SER A 1 68 ? 10.713 -2.894 -12.030 1.00 82.62 68 SER A O 1
ATOM 522 N N . TYR A 1 69 ? 8.520 -3.042 -11.544 1.00 74.94 69 TYR A N 1
ATOM 523 C CA . TYR A 1 69 ? 8.115 -3.544 -12.862 1.00 74.94 69 TYR A CA 1
ATOM 524 C C . TYR A 1 69 ? 7.096 -2.659 -13.592 1.00 74.94 69 TYR A C 1
ATOM 526 O O . TYR A 1 69 ? 7.047 -2.691 -14.821 1.00 74.94 69 TYR A O 1
ATOM 534 N N . GLY A 1 70 ? 6.290 -1.876 -12.870 1.00 66.69 70 GLY A N 1
ATOM 535 C CA . GLY A 1 70 ? 5.224 -1.041 -13.443 1.00 66.69 70 GLY A CA 1
ATOM 536 C C . GLY A 1 70 ? 5.702 0.305 -13.998 1.00 66.69 70 GLY A C 1
ATOM 537 O O . GLY A 1 70 ? 5.056 0.882 -14.874 1.00 66.69 70 GLY A O 1
ATOM 538 N N . CYS A 1 71 ? 6.860 0.797 -13.551 1.00 69.88 71 CYS A N 1
ATOM 539 C CA . CYS A 1 71 ? 7.328 2.147 -13.868 1.00 69.88 71 CYS A CA 1
ATOM 540 C C . CYS A 1 71 ? 8.265 2.166 -15.089 1.00 69.88 71 CYS A C 1
ATOM 542 O O . CYS A 1 71 ? 9.302 1.508 -15.103 1.00 69.88 71 CYS A O 1
ATOM 544 N N . GLN A 1 72 ? 7.955 2.977 -16.109 1.00 66.75 72 GLN A N 1
ATOM 545 C CA . GLN A 1 72 ? 8.846 3.191 -17.270 1.00 66.75 72 GLN A CA 1
ATOM 546 C C . GLN A 1 72 ? 9.845 4.343 -17.078 1.00 66.75 72 GLN A C 1
ATOM 548 O O . GLN A 1 72 ? 10.752 4.521 -17.892 1.00 66.75 72 GLN A O 1
ATOM 553 N N . SER A 1 73 ? 9.665 5.155 -16.034 1.00 66.81 73 SER A N 1
ATOM 554 C CA . SER A 1 73 ? 10.554 6.268 -15.700 1.00 66.81 73 SER A CA 1
ATOM 555 C C . SER A 1 73 ? 10.598 6.498 -14.194 1.00 66.81 73 SER A C 1
ATOM 557 O O . SER A 1 73 ? 9.602 6.272 -13.512 1.00 66.81 73 SER A O 1
ATOM 559 N N . ASP A 1 74 ? 11.704 7.059 -13.707 1.00 65.88 74 ASP A N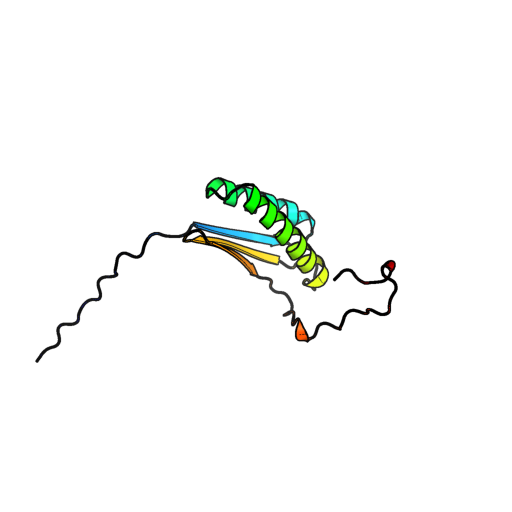 1
ATOM 560 C CA . ASP A 1 74 ? 11.954 7.346 -12.285 1.00 65.88 74 ASP A CA 1
ATOM 561 C C . ASP A 1 74 ? 11.043 8.443 -11.680 1.00 65.88 74 ASP A C 1
ATOM 563 O O . ASP A 1 74 ? 11.256 8.883 -10.553 1.00 65.88 74 ASP A O 1
ATOM 567 N N . LYS A 1 75 ? 10.069 8.969 -12.439 1.00 72.94 75 LYS A N 1
ATOM 568 C CA . LYS A 1 75 ? 9.174 10.074 -12.034 1.00 72.94 75 LYS A CA 1
ATOM 569 C C . LYS A 1 75 ? 7.696 9.686 -12.033 1.00 72.94 75 LYS A C 1
ATOM 571 O O . LYS A 1 75 ? 6.833 10.555 -12.164 1.00 72.94 75 LYS A O 1
ATOM 576 N N . HIS A 1 76 ? 7.421 8.398 -11.945 1.00 84.31 76 HIS A N 1
ATOM 577 C CA . HIS A 1 76 ? 6.074 7.860 -11.928 1.00 84.31 76 HIS A CA 1
ATOM 578 C C . HIS A 1 76 ? 5.436 8.039 -10.536 1.00 84.31 76 HIS A C 1
ATOM 580 O O . HIS A 1 76 ? 6.143 8.233 -9.540 1.00 84.31 76 HIS A O 1
ATOM 586 N N . LYS A 1 77 ? 4.102 8.059 -10.463 1.00 89.81 77 LYS A N 1
ATOM 587 C CA . LYS A 1 77 ? 3.364 8.305 -9.218 1.00 89.81 77 LYS A CA 1
ATOM 588 C C . LYS A 1 77 ? 2.210 7.331 -9.063 1.00 89.81 77 LYS A C 1
ATOM 590 O O . LYS A 1 77 ? 1.566 6.975 -10.041 1.00 89.81 77 LYS A O 1
ATOM 595 N N . PHE A 1 78 ? 1.9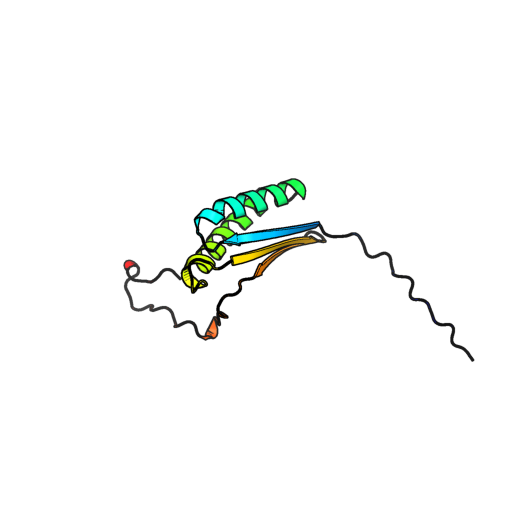33 6.995 -7.811 1.00 90.94 78 PHE A N 1
ATOM 596 C CA . PHE A 1 78 ? 0.817 6.156 -7.408 1.00 90.94 78 PHE A CA 1
ATOM 597 C C . PHE A 1 78 ? -0.158 6.981 -6.583 1.00 90.94 78 PHE A C 1
ATOM 599 O O . PHE A 1 78 ? 0.231 7.549 -5.559 1.00 90.94 78 PHE A O 1
ATOM 606 N N . ASP A 1 79 ? -1.415 7.029 -7.005 1.00 93.88 79 ASP A N 1
ATOM 607 C CA . ASP A 1 79 ? -2.499 7.625 -6.238 1.00 93.88 79 ASP A CA 1
ATOM 608 C C . ASP A 1 79 ? -3.209 6.536 -5.437 1.00 93.88 79 ASP A C 1
ATOM 610 O O . ASP A 1 79 ? -3.737 5.566 -5.980 1.00 93.88 79 ASP A O 1
ATOM 614 N N . LEU A 1 80 ? -3.208 6.694 -4.114 1.00 95.00 80 LEU A N 1
ATOM 615 C CA . LEU A 1 80 ? -3.807 5.748 -3.189 1.00 95.00 80 LEU A CA 1
ATOM 616 C C . LEU A 1 80 ? -5.054 6.334 -2.552 1.00 95.00 80 LEU A C 1
ATOM 618 O O . LEU A 1 80 ? -5.083 7.483 -2.100 1.00 95.00 80 LEU A O 1
ATOM 622 N N . VAL A 1 81 ? -6.081 5.499 -2.456 1.00 96.56 81 VAL A N 1
ATOM 623 C CA . VAL A 1 81 ? -7.344 5.817 -1.800 1.00 96.56 81 VAL A CA 1
ATOM 624 C C . VAL A 1 81 ? -7.706 4.687 -0.853 1.00 96.56 81 VAL A C 1
ATOM 626 O O . VAL A 1 81 ? -7.766 3.539 -1.268 1.00 96.56 81 VAL A O 1
ATOM 629 N N . MET A 1 82 ? -8.010 5.014 0.398 1.00 95.75 82 MET A N 1
ATOM 630 C CA . MET A 1 82 ? -8.535 4.082 1.395 1.00 95.75 82 MET A CA 1
ATOM 631 C C . MET A 1 82 ? -9.955 4.504 1.767 1.00 95.75 82 MET A C 1
ATOM 633 O O . MET A 1 82 ? -10.181 5.670 2.093 1.00 95.75 82 MET A O 1
ATOM 637 N N . GLU A 1 83 ? -10.909 3.577 1.728 1.00 96.94 83 GLU A N 1
ATOM 638 C CA . GLU A 1 83 ? -12.288 3.784 2.180 1.00 96.94 83 GLU A CA 1
ATOM 639 C C . GLU A 1 83 ? -12.683 2.687 3.165 1.00 96.94 83 GLU A C 1
ATOM 641 O O . GLU A 1 83 ? -12.669 1.507 2.822 1.00 96.94 83 GLU A O 1
ATOM 646 N N . LEU A 1 84 ? -13.085 3.079 4.374 1.00 96.12 84 LEU A N 1
ATOM 647 C CA . LEU A 1 84 ? -13.743 2.189 5.322 1.0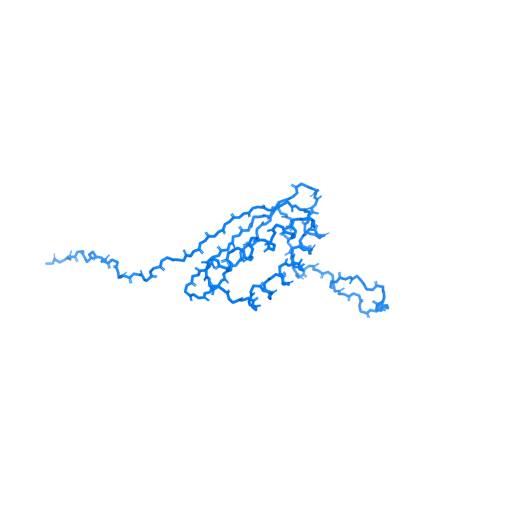0 96.12 84 LEU A CA 1
ATOM 648 C C . LEU A 1 84 ? -15.239 2.491 5.326 1.00 96.12 84 LEU A C 1
ATOM 650 O O . LEU A 1 84 ? -15.672 3.555 5.776 1.00 96.12 84 LEU A O 1
ATOM 654 N N . LYS A 1 85 ? -16.043 1.542 4.848 1.00 95.69 85 LYS A N 1
ATOM 655 C CA . LYS A 1 85 ? -17.498 1.685 4.779 1.00 95.69 85 LYS A CA 1
ATOM 656 C C . LYS A 1 85 ? -18.184 0.372 5.116 1.00 95.69 85 LYS A C 1
ATOM 658 O O . LYS A 1 85 ? -17.840 -0.668 4.569 1.00 95.69 85 LYS A O 1
ATOM 663 N N . ALA A 1 86 ? -19.166 0.423 6.018 1.00 92.38 86 ALA A N 1
ATOM 664 C CA . ALA A 1 86 ? -19.927 -0.751 6.460 1.00 92.38 86 ALA A CA 1
ATOM 665 C C . ALA A 1 86 ? -19.039 -1.939 6.909 1.00 92.38 86 ALA A C 1
ATOM 667 O O . ALA A 1 86 ? -19.357 -3.095 6.645 1.00 92.38 86 ALA A O 1
ATOM 668 N N . GLY A 1 87 ? -17.908 -1.648 7.568 1.00 90.19 87 GLY A N 1
ATOM 669 C CA . GLY A 1 87 ? -16.950 -2.659 8.034 1.00 90.19 87 GLY A CA 1
ATOM 670 C C . GLY A 1 87 ? -16.042 -3.244 6.946 1.00 90.19 87 GLY A C 1
ATOM 671 O O . GLY A 1 87 ? -15.285 -4.167 7.230 1.00 90.19 87 GLY A O 1
ATOM 672 N N . VAL A 1 88 ? -16.096 -2.717 5.721 1.00 93.56 88 VAL A N 1
ATOM 673 C CA . VAL A 1 88 ? -15.244 -3.127 4.602 1.00 93.56 88 VAL A CA 1
ATOM 674 C C . VAL A 1 88 ? -14.212 -2.040 4.341 1.00 93.56 88 VAL A C 1
ATOM 676 O O . VAL A 1 88 ? -14.578 -0.899 4.060 1.00 93.56 88 VAL A O 1
ATOM 679 N N . LEU A 1 89 ? -12.930 -2.399 4.438 1.00 93.50 89 LEU A N 1
ATOM 680 C CA . LEU A 1 89 ? -11.832 -1.558 3.975 1.00 93.50 89 LEU A CA 1
ATOM 681 C C . LEU A 1 89 ? -11.560 -1.861 2.503 1.00 93.50 89 LEU A C 1
ATOM 683 O O . LEU A 1 89 ? -11.255 -2.999 2.155 1.00 93.50 89 LEU A O 1
ATOM 687 N N . THR A 1 90 ? -11.638 -0.837 1.663 1.00 94.62 90 THR A N 1
ATOM 688 C CA . THR A 1 90 ? -11.250 -0.905 0.254 1.00 94.62 90 THR A CA 1
ATOM 689 C C . THR A 1 90 ? -10.073 0.025 0.016 1.00 94.62 90 THR A C 1
ATOM 691 O O . THR A 1 90 ? -10.088 1.169 0.472 1.00 94.62 90 THR A O 1
ATOM 694 N N . ILE A 1 91 ? -9.052 -0.471 -0.681 1.00 93.50 91 ILE A N 1
ATOM 695 C CA . ILE A 1 91 ? -7.863 0.295 -1.048 1.00 93.50 91 ILE A CA 1
ATOM 696 C C . ILE A 1 91 ? -7.744 0.264 -2.567 1.00 93.50 91 ILE A C 1
ATOM 698 O O . ILE A 1 91 ? -7.737 -0.812 -3.162 1.00 93.50 91 ILE A O 1
ATOM 702 N N . TRP A 1 92 ? -7.662 1.438 -3.182 1.00 94.44 92 TRP A N 1
ATOM 703 C CA . TRP A 1 92 ? -7.350 1.598 -4.597 1.00 94.44 92 TRP A CA 1
ATOM 704 C C . TRP A 1 92 ? -5.946 2.160 -4.723 1.00 94.44 92 TRP A C 1
ATOM 706 O O . TRP A 1 92 ? -5.577 3.063 -3.972 1.00 94.44 92 TRP A O 1
ATOM 716 N N . ILE A 1 93 ? -5.193 1.614 -5.670 1.00 90.75 93 ILE A N 1
ATOM 717 C CA . ILE A 1 93 ? -3.885 2.105 -6.086 1.00 90.75 93 ILE A CA 1
ATOM 718 C C . ILE A 1 93 ? -4.006 2.305 -7.586 1.00 90.75 93 ILE A C 1
ATOM 720 O O . ILE A 1 93 ? -4.270 1.351 -8.315 1.00 90.75 93 ILE A O 1
ATOM 724 N N . GLU A 1 94 ? -3.902 3.552 -8.013 1.00 88.31 94 GLU A N 1
ATOM 725 C CA . GLU A 1 94 ? -3.957 3.944 -9.412 1.00 88.31 94 GLU A CA 1
ATOM 726 C C . GLU A 1 94 ? -2.579 4.444 -9.832 1.00 88.31 94 GLU A C 1
ATOM 728 O O . GLU A 1 94 ? -1.911 5.161 -9.085 1.00 88.31 94 GLU A O 1
ATOM 733 N N . ASP A 1 95 ? -2.151 4.029 -11.016 1.00 83.06 95 ASP A N 1
ATOM 734 C CA . ASP A 1 95 ? -0.864 4.371 -11.595 1.00 83.06 95 ASP A CA 1
ATOM 735 C C . ASP A 1 95 ? -1.078 4.891 -13.026 1.00 83.06 95 ASP A C 1
ATOM 737 O O . ASP A 1 95 ? -2.028 4.495 -13.703 1.00 83.06 95 ASP A O 1
ATOM 741 N N . ASP A 1 96 ? -0.245 5.830 -13.484 1.00 74.81 96 ASP A N 1
ATOM 742 C CA . ASP A 1 96 ? -0.270 6.339 -14.867 1.00 74.81 96 ASP A CA 1
ATOM 743 C C . ASP A 1 96 ? 0.613 5.518 -15.833 1.00 74.81 96 ASP A C 1
ATOM 745 O O . ASP A 1 96 ? 1.119 6.019 -16.842 1.00 74.81 96 ASP A O 1
ATOM 749 N N . GLY A 1 97 ? 0.838 4.250 -15.492 1.00 67.38 97 GLY A N 1
ATOM 750 C CA . GLY A 1 97 ? 1.774 3.333 -16.110 1.00 67.38 97 GLY A CA 1
ATOM 751 C C . GLY A 1 97 ? 1.147 2.585 -17.275 1.00 67.38 97 GLY A C 1
ATOM 752 O O . GLY A 1 97 ? 0.034 2.855 -17.731 1.00 67.38 97 GLY A O 1
ATOM 753 N N . LYS A 1 98 ? 1.902 1.642 -17.841 1.00 63.97 98 LYS A N 1
ATOM 754 C CA . LYS A 1 98 ? 1.389 0.832 -18.948 1.00 63.97 98 LYS A CA 1
ATOM 755 C C . LYS A 1 98 ? 0.532 -0.291 -18.385 1.00 63.97 98 LYS A C 1
ATOM 757 O O . LYS A 1 98 ? 0.987 -1.020 -17.513 1.00 63.97 98 LYS A O 1
ATOM 762 N N . GLU A 1 99 ? -0.652 -0.460 -18.961 1.00 67.75 99 GLU A N 1
ATOM 763 C CA . GLU A 1 99 ? -1.582 -1.534 -18.623 1.00 67.75 99 GLU A CA 1
ATOM 764 C C . GLU A 1 99 ? -0.858 -2.893 -18.571 1.00 67.75 99 GLU A C 1
ATOM 766 O O . GLU A 1 99 ? -0.245 -3.335 -19.550 1.00 67.75 99 GLU A O 1
ATOM 771 N N . PHE A 1 100 ? -0.892 -3.532 -17.401 1.00 63.56 100 PHE A N 1
ATOM 772 C CA . PHE A 1 100 ? -0.378 -4.880 -17.205 1.00 63.56 100 PHE A CA 1
ATOM 773 C C . PHE A 1 100 ? -1.490 -5.875 -17.533 1.00 63.56 100 PHE A C 1
ATOM 775 O O . PHE A 1 100 ? -2.494 -5.940 -16.826 1.00 63.56 100 PHE A O 1
ATOM 782 N N . ASN A 1 101 ? -1.313 -6.657 -18.600 1.00 63.44 101 ASN A N 1
ATOM 783 C CA . ASN A 1 101 ? -2.200 -7.772 -18.914 1.00 63.44 101 ASN A CA 1
ATOM 784 C C . ASN A 1 101 ? -1.581 -9.083 -18.393 1.00 63.44 101 ASN A C 1
ATOM 786 O O . ASN A 1 101 ? -0.617 -9.570 -18.989 1.00 63.44 101 ASN A O 1
ATOM 790 N N . PRO A 1 102 ? -2.134 -9.701 -17.332 1.00 55.25 102 PRO A N 1
ATOM 791 C CA . PRO A 1 102 ? -1.607 -10.948 -16.779 1.00 55.25 102 PRO A CA 1
ATOM 792 C C . PRO A 1 102 ? -1.648 -12.122 -17.767 1.00 55.25 102 PRO A C 1
ATOM 794 O O . PRO A 1 102 ? -0.904 -13.080 -17.600 1.00 55.25 102 PRO A O 1
ATOM 797 N N . LEU A 1 103 ? -2.509 -12.063 -18.791 1.00 62.31 103 LEU A N 1
ATOM 798 C CA . LEU A 1 103 ? -2.608 -13.096 -19.829 1.00 62.31 103 LEU A CA 1
ATOM 799 C C . LEU A 1 103 ? -1.480 -13.014 -20.866 1.00 62.31 103 LEU A C 1
ATOM 801 O O . LEU A 1 103 ? -1.260 -13.979 -21.594 1.00 62.31 103 LEU A O 1
ATOM 805 N N . ASP A 1 104 ? -0.780 -11.879 -20.927 1.00 66.25 104 ASP A N 1
ATOM 806 C CA . ASP A 1 104 ? 0.370 -11.674 -21.812 1.00 66.25 104 ASP A CA 1
ATOM 807 C C . ASP A 1 104 ? 1.702 -11.932 -21.087 1.00 66.25 104 ASP A C 1
ATOM 809 O O . ASP A 1 104 ? 2.773 -11.827 -21.694 1.00 66.25 104 ASP A O 1
ATOM 813 N N . ALA A 1 105 ? 1.659 -12.258 -19.788 1.00 65.94 105 ALA A N 1
ATOM 814 C CA . ALA A 1 105 ? 2.848 -12.608 -19.029 1.00 65.94 105 ALA A CA 1
ATOM 815 C C . ALA A 1 105 ? 3.445 -13.919 -19.579 1.00 65.94 105 ALA A C 1
ATOM 817 O O . ALA A 1 105 ? 2.713 -14.892 -19.776 1.00 65.94 105 ALA A O 1
ATOM 818 N N . PRO A 1 106 ? 4.763 -13.975 -19.853 1.00 65.81 106 PRO A N 1
ATOM 819 C CA . PRO A 1 106 ? 5.394 -15.222 -20.257 1.00 65.81 106 PRO A CA 1
ATOM 820 C C . PRO A 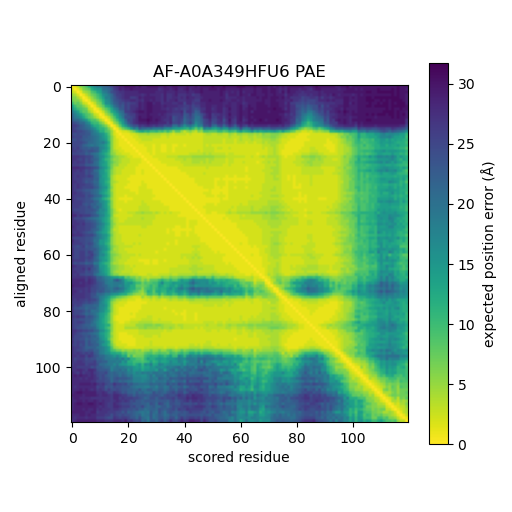1 106 ? 5.251 -16.255 -19.136 1.00 65.81 106 PRO A C 1
ATOM 822 O O . PRO A 1 106 ? 5.450 -15.932 -17.966 1.00 65.81 106 PRO A O 1
ATOM 825 N N . GLU A 1 107 ? 4.929 -17.495 -19.504 1.00 67.69 107 GLU A N 1
ATOM 826 C CA . GLU A 1 107 ? 4.907 -18.620 -18.566 1.00 67.69 107 GLU A CA 1
ATOM 827 C C . GLU A 1 107 ? 6.244 -18.693 -17.806 1.00 67.69 107 GLU A C 1
ATOM 829 O O . GLU A 1 107 ? 7.307 -18.549 -18.429 1.00 67.69 107 GLU A O 1
ATOM 834 N N . PRO A 1 108 ? 6.219 -18.909 -16.479 1.00 67.00 108 PRO A N 1
ATOM 835 C CA . PRO A 1 108 ? 7.438 -19.001 -15.695 1.00 67.00 108 PRO A CA 1
ATOM 836 C C . PRO A 1 108 ? 8.320 -20.131 -16.230 1.00 67.00 108 PRO A C 1
ATOM 838 O O . PRO A 1 108 ? 7.854 -21.243 -16.498 1.00 67.00 108 PRO A O 1
ATOM 841 N N . ASP A 1 109 ? 9.619 -19.860 -16.370 1.00 69.12 109 ASP A N 1
ATOM 842 C CA . ASP A 1 109 ? 10.578 -20.880 -16.784 1.00 69.12 109 ASP A CA 1
ATOM 843 C C . ASP A 1 109 ? 10.785 -21.883 -15.642 1.00 69.12 109 ASP A C 1
ATOM 845 O O . ASP A 1 109 ? 11.572 -21.693 -14.715 1.00 69.12 109 ASP A O 1
ATOM 849 N N . THR A 1 110 ? 10.021 -22.970 -15.696 1.00 75.50 110 THR A N 1
ATOM 850 C CA . THR A 1 110 ? 10.086 -24.051 -14.709 1.00 75.50 110 THR A CA 1
ATOM 851 C C . THR A 1 110 ? 11.281 -24.981 -14.916 1.00 75.50 110 THR A C 1
ATOM 853 O O . THR A 1 110 ? 11.554 -25.801 -14.034 1.00 75.50 110 THR A O 1
ATOM 856 N N . ALA A 1 111 ? 11.996 -24.857 -16.041 1.00 79.31 111 ALA A N 1
ATOM 857 C CA . ALA A 1 111 ? 13.139 -25.695 -16.381 1.00 79.31 111 ALA A CA 1
ATOM 858 C C . ALA A 1 111 ? 14.465 -25.154 -15.828 1.00 79.31 111 ALA A C 1
ATOM 860 O O . ALA A 1 111 ? 15.438 -25.908 -15.781 1.00 79.31 111 ALA A O 1
ATOM 861 N N . CYS A 1 112 ? 14.518 -23.892 -15.389 1.00 71.12 112 CYS A N 1
ATOM 862 C CA . CYS A 1 112 ? 15.713 -23.357 -14.748 1.00 71.12 112 CYS A CA 1
ATOM 863 C C . CYS A 1 112 ? 15.818 -23.791 -13.275 1.00 71.12 112 CYS A C 1
ATOM 865 O O . CYS A 1 112 ? 14.817 -24.037 -12.581 1.00 71.12 112 CYS A O 1
ATOM 867 N N . GLU A 1 113 ? 17.060 -23.858 -12.794 1.00 77.81 113 GLU A N 1
ATOM 868 C CA . GLU A 1 113 ? 17.378 -24.137 -11.395 1.00 77.81 113 GLU A CA 1
ATOM 869 C C . GLU A 1 113 ? 16.692 -23.116 -10.478 1.00 77.81 113 GLU A C 1
ATOM 871 O O . GLU A 1 113 ? 16.539 -21.944 -10.833 1.00 77.81 113 GLU A O 1
ATOM 876 N N . CYS A 1 114 ? 16.291 -23.534 -9.272 1.00 66.00 114 CYS A N 1
ATOM 877 C CA . CYS A 1 114 ? 15.577 -22.657 -8.332 1.00 66.00 114 CYS A CA 1
ATOM 878 C C . CYS A 1 114 ? 16.322 -21.342 -8.044 1.00 66.00 114 CYS A C 1
ATOM 880 O O . CYS A 1 114 ? 15.684 -20.329 -7.784 1.00 66.00 114 CYS A O 1
ATOM 882 N N . THR A 1 115 ? 17.655 -21.348 -8.098 1.00 74.19 115 THR A N 1
ATOM 883 C CA . THR A 1 115 ? 18.506 -20.169 -7.875 1.00 74.19 115 THR A CA 1
ATOM 884 C C . THR A 1 115 ? 18.550 -19.196 -9.053 1.00 74.19 115 THR A C 1
ATOM 886 O O . THR A 1 115 ? 19.026 -18.078 -8.889 1.00 74.19 115 THR A O 1
ATOM 889 N N . GLU A 1 116 ? 18.099 -19.618 -10.234 1.00 70.81 116 GLU A N 1
ATOM 890 C CA . GLU A 1 116 ? 18.129 -18.836 -11.478 1.00 70.81 116 GLU A CA 1
ATOM 891 C C . GLU A 1 116 ? 16.745 -18.311 -11.876 1.00 70.81 116 GLU A C 1
ATOM 893 O O . GLU A 1 116 ? 16.625 -17.503 -12.800 1.00 70.81 116 GLU A O 1
ATOM 898 N N . ARG A 1 117 ? 15.696 -18.740 -11.161 1.00 68.50 117 ARG A N 1
ATOM 899 C CA . ARG A 1 117 ? 14.337 -18.240 -11.367 1.00 68.50 117 ARG A CA 1
ATOM 900 C C . ARG A 1 117 ? 14.293 -16.759 -11.032 1.00 68.50 117 ARG A C 1
ATOM 902 O O . ARG A 1 117 ? 14.728 -16.337 -9.960 1.00 68.50 117 ARG A O 1
ATOM 909 N N . LYS A 1 118 ? 13.733 -15.970 -11.947 1.00 57.81 118 LYS A N 1
ATOM 910 C CA . LYS A 1 118 ? 13.345 -14.598 -11.625 1.00 57.81 118 LYS A CA 1
ATOM 911 C C . LYS A 1 118 ? 12.270 -14.651 -10.542 1.00 57.81 118 LYS A C 1
ATOM 913 O O . LYS A 1 118 ? 11.398 -15.513 -10.588 1.00 57.81 118 LYS A O 1
ATOM 918 N N . VAL A 1 119 ? 12.374 -13.759 -9.562 1.00 57.03 119 VAL A N 1
ATOM 919 C CA . VAL A 1 119 ? 11.341 -13.587 -8.538 1.00 57.03 119 VAL A CA 1
ATOM 920 C C . VAL A 1 119 ? 10.093 -13.034 -9.228 1.00 57.03 119 VAL A C 1
ATOM 922 O O . VAL A 1 119 ? 10.198 -12.036 -9.945 1.00 57.03 119 VAL A O 1
ATOM 925 N N . GLY A 1 120 ? 8.964 -13.719 -9.049 1.00 53.84 120 GLY A N 1
ATOM 926 C CA . GLY A 1 120 ? 7.701 -13.476 -9.750 1.00 53.84 120 GLY A CA 1
ATOM 927 C C . GLY A 1 120 ? 6.945 -14.777 -9.946 1.00 53.84 120 GLY A C 1
ATOM 928 O O . GLY A 1 120 ? 7.176 -15.424 -10.990 1.00 53.84 120 GLY A O 1
#

Foldseek 3Di:
DDDDPPPPDPDPDDDAKDKDKDKDFLDLVCLVVVLVVLVVVCVVPVNDPVVSVVVSVVCNVVSVCCSVPFDPDRGWMWMWMWIQDPNDIDIDIDTPGDDDDPVPDPDFPPVDDPVPGDDD